Protein AF-A0A7V1JJD4-F1 (afdb_monomer_lite)

Secondary structure (DSSP, 8-state):
----EEPTTSPEESEEETTTEEEEEE-SSS--HHHHHHHHHHHHHH--SEEEEEE-SSSSGGGGEEEEES----HHHHHHHHHTTTTTTHHHH--

Structure (mmCIF, 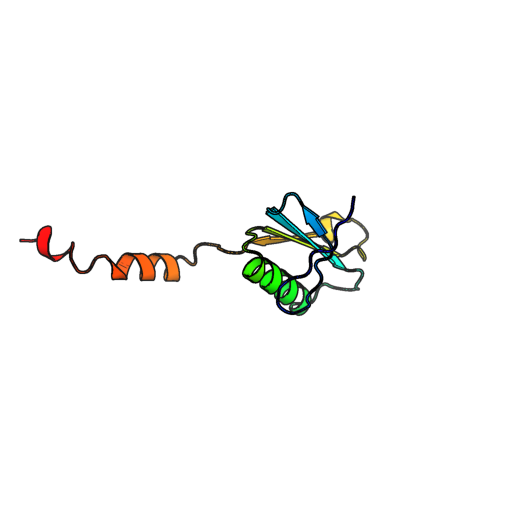N/CA/C/O backbone):
data_AF-A0A7V1JJD4-F1
#
_entry.id   AF-A0A7V1JJD4-F1
#
loop_
_atom_site.group_PDB
_atom_site.id
_atom_site.type_symbol
_atom_site.label_atom_id
_atom_site.label_alt_id
_atom_site.label_comp_id
_atom_site.label_asym_id
_atom_site.label_entity_id
_atom_site.label_seq_id
_atom_site.pdbx_PDB_ins_code
_atom_site.Cartn_x
_atom_site.Cartn_y
_atom_site.Cartn_z
_atom_site.occupancy
_atom_site.B_iso_or_equiv
_atom_site.auth_seq_id
_atom_site.auth_comp_id
_atom_site.auth_asym_id
_atom_site.auth_atom_id
_atom_site.pdbx_PDB_model_num
ATOM 1 N N . VAL A 1 1 ? -2.502 19.261 1.385 1.00 37.94 1 VAL A N 1
ATOM 2 C CA . VAL A 1 1 ? -1.729 19.161 2.642 1.00 37.94 1 VAL A CA 1
ATOM 3 C C . VAL A 1 1 ? -1.352 17.701 2.801 1.00 37.94 1 VAL A C 1
ATOM 5 O O . VAL A 1 1 ? -2.250 16.876 2.831 1.00 37.94 1 VAL A O 1
ATOM 8 N N . TYR A 1 2 ? -0.059 17.386 2.768 1.00 40.12 2 TYR A N 1
ATOM 9 C CA . TYR A 1 2 ? 0.476 16.038 2.968 1.00 40.12 2 TYR A CA 1
ATOM 10 C C . TYR A 1 2 ? 1.086 16.002 4.372 1.00 40.12 2 TYR A C 1
ATOM 12 O O . TYR A 1 2 ? 1.930 16.846 4.670 1.00 40.12 2 TYR A O 1
ATOM 20 N N . GLN A 1 3 ? 0.625 15.107 5.245 1.00 54.31 3 GLN A N 1
ATOM 21 C CA . GLN A 1 3 ? 1.156 14.966 6.603 1.00 54.31 3 GLN A CA 1
ATOM 22 C C . GLN A 1 3 ? 1.840 13.609 6.736 1.00 54.31 3 GLN A C 1
ATOM 24 O O . GLN A 1 3 ? 1.188 12.571 6.666 1.00 54.31 3 GLN A O 1
ATOM 29 N N . GLU A 1 4 ? 3.160 13.631 6.921 1.00 62.41 4 GLU A N 1
ATOM 30 C CA . GLU A 1 4 ? 3.903 12.451 7.357 1.00 62.41 4 GLU A CA 1
ATOM 31 C C . GLU A 1 4 ? 3.489 12.123 8.796 1.00 62.41 4 GLU A C 1
ATOM 33 O O . GLU A 1 4 ? 3.759 12.891 9.724 1.00 62.41 4 GLU A O 1
ATOM 38 N N . VAL A 1 5 ? 2.834 10.979 8.988 1.00 67.12 5 VAL A N 1
ATOM 39 C CA . VAL A 1 5 ? 2.451 10.492 10.317 1.00 67.12 5 VAL A CA 1
ATOM 40 C C . VAL A 1 5 ? 3.585 9.633 10.866 1.00 67.12 5 VAL A C 1
ATOM 42 O O . VAL A 1 5 ? 4.023 8.672 10.225 1.00 67.12 5 VAL A O 1
ATOM 45 N N . LYS A 1 6 ? 4.077 9.986 12.058 1.00 67.62 6 LYS A N 1
ATOM 46 C CA . LYS A 1 6 ? 5.039 9.174 12.813 1.00 67.62 6 LYS A CA 1
ATOM 47 C C . LYS A 1 6 ? 4.281 8.220 13.729 1.00 67.62 6 LYS A C 1
ATOM 49 O O . LYS A 1 6 ? 3.487 8.666 14.549 1.00 67.62 6 LYS A O 1
ATOM 54 N N . LEU A 1 7 ? 4.558 6.927 13.603 1.00 69.06 7 LEU A N 1
ATOM 55 C CA . LEU A 1 7 ? 4.097 5.902 14.544 1.00 69.06 7 LEU A CA 1
ATOM 56 C C . LEU A 1 7 ? 5.122 5.740 15.680 1.00 69.06 7 LEU A C 1
ATOM 58 O O . LEU A 1 7 ? 6.313 5.987 15.473 1.00 69.06 7 LEU A O 1
ATOM 62 N N . ASP A 1 8 ? 4.669 5.268 16.847 1.00 63.25 8 ASP A N 1
ATOM 63 C CA . ASP A 1 8 ? 5.427 5.192 18.116 1.00 63.25 8 ASP A CA 1
ATOM 64 C C . ASP A 1 8 ? 6.818 4.536 18.030 1.00 63.25 8 ASP A C 1
ATOM 66 O O . ASP A 1 8 ? 7.683 4.786 18.865 1.00 63.25 8 ASP A O 1
ATOM 70 N N . CYS A 1 9 ? 7.083 3.725 17.005 1.00 62.47 9 CYS A N 1
ATOM 71 C CA . CYS A 1 9 ? 8.364 3.040 16.819 1.00 62.47 9 CYS A CA 1
ATOM 72 C C . CYS A 1 9 ? 9.284 3.693 15.764 1.00 62.47 9 CYS A C 1
ATOM 74 O O . CYS A 1 9 ? 10.169 3.031 15.228 1.00 62.47 9 CYS A O 1
ATOM 76 N N . GLY A 1 10 ? 9.077 4.972 15.430 1.00 62.28 10 GLY A N 1
ATOM 77 C CA . GLY A 1 10 ? 9.910 5.704 14.464 1.00 62.28 10 GLY A CA 1
ATOM 78 C C . GLY A 1 10 ? 9.606 5.389 12.996 1.00 62.28 10 GLY A C 1
ATOM 79 O O . GLY A 1 10 ? 10.343 5.814 12.106 1.00 62.28 10 GLY A O 1
ATOM 80 N N . TYR A 1 11 ? 8.514 4.673 12.729 1.00 65.88 11 TYR A N 1
ATOM 81 C CA . TYR A 1 11 ? 8.051 4.419 11.370 1.00 65.88 11 TYR A CA 1
ATOM 82 C C . TYR A 1 11 ? 7.369 5.660 10.796 1.00 65.88 11 TYR A C 1
ATOM 84 O O . TYR A 1 11 ? 6.562 6.303 11.474 1.00 65.88 11 TYR A O 1
ATOM 92 N N . ARG A 1 12 ? 7.686 5.975 9.537 1.00 74.31 12 ARG A N 1
ATOM 93 C CA . ARG A 1 12 ? 6.995 7.003 8.756 1.00 74.31 12 ARG A CA 1
ATOM 94 C C . ARG A 1 12 ? 6.017 6.333 7.808 1.00 74.31 12 ARG A C 1
ATOM 96 O O . ARG A 1 12 ? 6.382 5.389 7.108 1.00 74.31 12 ARG A O 1
ATOM 103 N N . LEU A 1 13 ? 4.789 6.823 7.837 1.00 79.56 13 LEU A N 1
ATOM 104 C CA . LEU A 1 13 ? 3.756 6.475 6.880 1.00 79.56 13 LEU A CA 1
ATOM 105 C C . LEU A 1 13 ? 3.856 7.412 5.676 1.00 79.56 13 LEU A C 1
ATOM 107 O O . LEU A 1 13 ? 3.976 8.621 5.886 1.00 79.56 13 LEU A O 1
ATOM 111 N N . ASP A 1 14 ? 3.746 6.887 4.455 1.00 78.44 14 ASP A N 1
ATOM 112 C CA . ASP A 1 14 ? 3.717 7.744 3.266 1.00 78.44 14 ASP A CA 1
ATOM 113 C C . ASP A 1 14 ? 2.486 8.662 3.305 1.00 78.44 14 ASP A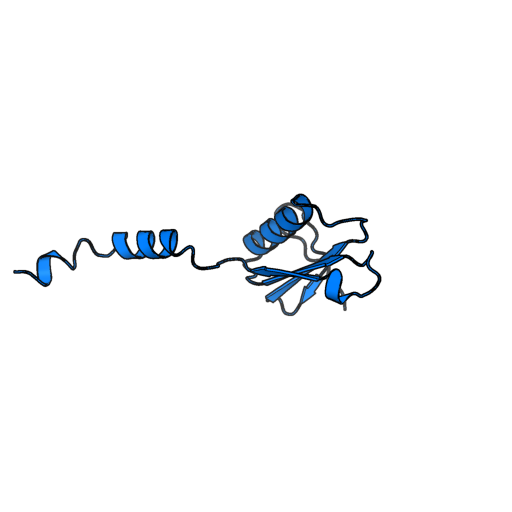 C 1
ATOM 115 O O . ASP A 1 14 ? 2.616 9.881 3.207 1.00 78.44 14 ASP A O 1
ATOM 119 N N . LEU A 1 15 ? 1.287 8.084 3.472 1.00 86.00 15 LEU A N 1
ATOM 120 C CA . LEU A 1 15 ? 0.024 8.826 3.483 1.00 86.00 15 LEU A CA 1
ATOM 121 C C . LEU A 1 15 ? -1.018 8.183 4.405 1.00 86.00 15 LEU A C 1
ATOM 123 O O . LEU A 1 15 ? -1.319 6.993 4.287 1.00 86.00 15 LEU A O 1
ATOM 127 N N . LEU A 1 16 ? -1.634 9.003 5.260 1.00 86.94 16 LEU A N 1
ATOM 128 C CA . LEU A 1 16 ? -2.840 8.664 6.016 1.00 86.94 16 LEU A CA 1
ATOM 129 C C . LEU A 1 16 ? -3.996 9.529 5.509 1.00 86.94 16 LEU A C 1
ATOM 131 O O . LEU A 1 16 ? -3.914 10.755 5.558 1.00 86.94 16 LEU A O 1
ATOM 135 N N . VAL A 1 17 ? -5.066 8.902 5.020 1.00 86.50 17 VAL A N 1
ATOM 136 C CA . VAL A 1 17 ? -6.256 9.600 4.511 1.00 86.50 17 VAL A CA 1
ATOM 137 C C . VAL A 1 17 ? -7.389 9.461 5.518 1.00 86.50 17 VAL A C 1
ATOM 139 O O . VAL A 1 17 ? -7.751 8.339 5.878 1.00 86.50 17 VAL A O 1
ATOM 142 N N . GLU A 1 18 ? -7.925 10.602 5.964 1.00 84.81 18 GLU A N 1
ATOM 143 C CA . GLU A 1 18 ? -9.053 10.697 6.910 1.00 84.81 18 GLU A CA 1
ATOM 144 C C . GLU A 1 18 ? -8.886 9.825 8.169 1.00 84.81 18 GLU A C 1
ATOM 146 O O . GLU A 1 18 ? -9.859 9.296 8.691 1.00 84.81 18 GLU A O 1
ATOM 151 N N . GLU A 1 19 ? -7.643 9.610 8.621 1.00 82.31 19 GLU A N 1
ATOM 152 C CA . GLU A 1 19 ? -7.314 8.724 9.756 1.00 82.31 19 GLU A CA 1
ATOM 153 C C . GLU A 1 19 ? -7.857 7.282 9.621 1.00 82.31 19 GLU A C 1
ATOM 155 O O . GLU A 1 19 ? -7.902 6.528 10.590 1.00 82.31 19 GLU A O 1
ATOM 160 N N . ALA A 1 20 ? -8.246 6.870 8.409 1.00 86.00 20 ALA A N 1
ATOM 161 C CA . ALA A 1 20 ? -8.979 5.628 8.161 1.00 86.00 20 ALA A CA 1
ATOM 162 C C . ALA A 1 20 ? -8.284 4.697 7.160 1.00 86.00 20 ALA A C 1
ATOM 164 O O . ALA A 1 20 ? -8.444 3.472 7.22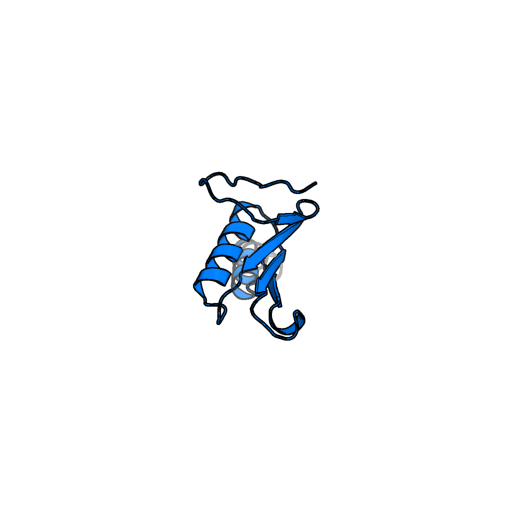9 1.00 86.00 20 ALA A O 1
ATOM 165 N N . VAL A 1 21 ? -7.534 5.266 6.210 1.00 91.44 21 VAL A N 1
ATOM 166 C CA . VAL A 1 21 ? -6.873 4.511 5.141 1.00 91.44 21 VAL A CA 1
ATOM 167 C C . VAL A 1 21 ? -5.397 4.859 5.081 1.00 91.44 21 VAL A C 1
ATOM 169 O O . VAL A 1 21 ? -5.022 6.009 4.858 1.00 91.44 21 VAL A O 1
ATOM 172 N N . ILE A 1 22 ? -4.561 3.832 5.211 1.00 93.25 22 ILE A N 1
ATOM 173 C CA . ILE A 1 22 ? -3.121 3.940 4.980 1.00 93.25 22 ILE A CA 1
ATOM 174 C C . ILE A 1 22 ? -2.835 3.718 3.496 1.00 93.25 22 ILE A C 1
ATOM 176 O O . ILE A 1 22 ? -3.307 2.737 2.919 1.00 93.25 22 ILE A O 1
ATOM 180 N N . VAL A 1 23 ? -2.014 4.570 2.888 1.00 93.62 23 VAL A N 1
ATOM 181 C CA . VAL A 1 23 ? -1.475 4.346 1.543 1.00 93.62 23 VAL A CA 1
ATOM 182 C C . VAL A 1 23 ? 0.046 4.291 1.613 1.00 93.62 23 VAL A C 1
ATOM 184 O O . VAL A 1 23 ? 0.670 5.190 2.163 1.00 93.62 23 VAL A O 1
ATOM 187 N N . GLU A 1 24 ? 0.617 3.231 1.046 1.00 93.88 24 GLU A N 1
ATOM 188 C CA . GLU A 1 24 ? 2.055 2.990 0.913 1.00 93.88 24 GLU A CA 1
ATOM 189 C C . GLU A 1 24 ? 2.400 2.900 -0.580 1.00 93.88 24 GLU A C 1
ATOM 191 O O . GLU A 1 24 ? 1.774 2.141 -1.331 1.00 93.88 24 GLU A O 1
ATOM 196 N N . VAL A 1 25 ? 3.408 3.649 -1.017 1.00 93.88 25 VAL A N 1
ATOM 197 C CA . VAL A 1 25 ? 3.793 3.790 -2.426 1.00 93.88 25 VAL A CA 1
ATOM 198 C C . VAL A 1 25 ? 5.160 3.149 -2.650 1.00 93.88 25 VAL A C 1
ATOM 200 O O . VAL A 1 25 ? 6.112 3.376 -1.911 1.00 93.88 25 VAL A O 1
ATOM 203 N N . LYS A 1 26 ? 5.290 2.350 -3.713 1.00 94.88 26 LYS A N 1
ATOM 204 C CA . LYS A 1 26 ? 6.558 1.764 -4.167 1.00 94.88 26 LYS A CA 1
ATOM 205 C C . LYS A 1 26 ? 6.768 2.017 -5.662 1.00 94.88 26 LYS A C 1
ATOM 207 O O . LYS A 1 26 ? 5.814 2.190 -6.414 1.00 94.88 26 LYS A O 1
ATOM 212 N N . ALA A 1 27 ? 8.022 1.982 -6.099 1.00 95.81 27 ALA A N 1
ATOM 213 C CA . ALA A 1 27 ? 8.412 1.993 -7.509 1.00 95.81 27 ALA A CA 1
ATOM 214 C C . ALA A 1 27 ? 9.476 0.909 -7.734 1.00 95.81 27 ALA A C 1
ATOM 216 O O . ALA A 1 27 ? 10.663 1.192 -7.854 1.00 95.81 27 ALA A O 1
ATOM 217 N N . VAL A 1 28 ? 9.050 -0.355 -7.686 1.00 96.44 28 VAL A N 1
ATOM 218 C CA . VAL A 1 28 ? 9.937 -1.533 -7.716 1.00 96.44 28 VAL A CA 1
ATOM 219 C C . VAL A 1 28 ? 9.464 -2.535 -8.761 1.00 96.44 28 VAL A C 1
ATOM 221 O O . VAL A 1 28 ? 8.271 -2.618 -9.031 1.00 96.44 28 VAL A O 1
ATOM 224 N N . ASP A 1 29 ? 10.363 -3.335 -9.337 1.00 96.38 29 ASP A N 1
ATOM 225 C CA . ASP A 1 29 ? 10.025 -4.317 -10.390 1.00 96.38 29 ASP A CA 1
ATOM 226 C C . ASP A 1 29 ? 8.871 -5.251 -10.019 1.00 96.38 29 ASP A C 1
ATOM 228 O O . ASP A 1 29 ? 8.015 -5.567 -10.844 1.00 96.38 29 ASP A O 1
ATOM 232 N N . ARG A 1 30 ? 8.818 -5.689 -8.759 1.00 94.81 30 ARG A N 1
ATOM 233 C CA . ARG A 1 30 ? 7.725 -6.514 -8.245 1.00 94.81 30 ARG A CA 1
ATOM 234 C C . ARG A 1 30 ? 7.500 -6.276 -6.766 1.00 94.81 30 ARG A C 1
ATOM 236 O O . ARG A 1 30 ? 8.449 -6.128 -5.999 1.00 94.81 30 ARG A O 1
ATOM 243 N N . LEU A 1 31 ? 6.238 -6.330 -6.351 1.00 95.69 31 LEU A N 1
ATOM 244 C CA . LEU A 1 31 ? 5.901 -6.290 -4.936 1.00 95.69 31 LEU A CA 1
ATOM 245 C C . LEU A 1 31 ? 6.298 -7.603 -4.251 1.00 95.69 31 LEU A C 1
ATOM 247 O O . LEU A 1 31 ? 5.759 -8.666 -4.558 1.00 95.69 31 LEU A O 1
ATOM 251 N N . MET A 1 32 ? 7.213 -7.519 -3.290 1.00 96.19 32 MET A N 1
ATOM 252 C CA . MET A 1 32 ? 7.627 -8.638 -2.449 1.00 96.19 32 MET A CA 1
ATOM 253 C C . MET A 1 32 ? 6.761 -8.768 -1.180 1.00 96.19 32 MET A C 1
ATOM 255 O O . MET A 1 32 ? 6.171 -7.778 -0.732 1.00 96.19 32 MET A O 1
ATOM 259 N N . PRO A 1 33 ? 6.706 -9.959 -0.546 1.00 95.19 33 PRO A N 1
ATOM 260 C CA . PRO A 1 33 ? 5.967 -10.173 0.705 1.00 95.19 33 PRO A CA 1
ATOM 261 C C . PRO A 1 33 ? 6.342 -9.199 1.830 1.00 95.19 33 PRO A C 1
ATOM 263 O O . PRO A 1 33 ? 5.484 -8.818 2.620 1.00 95.19 33 PRO A O 1
ATOM 266 N N . ILE A 1 34 ? 7.593 -8.731 1.867 1.00 94.94 34 ILE A N 1
ATOM 267 C CA . ILE A 1 34 ? 8.057 -7.756 2.863 1.00 94.94 34 ILE A CA 1
ATOM 268 C C . ILE A 1 34 ? 7.308 -6.415 2.793 1.00 94.94 34 ILE A C 1
ATOM 270 O O . ILE A 1 34 ? 7.030 -5.826 3.832 1.00 94.94 34 ILE A O 1
ATOM 274 N N . HIS A 1 35 ? 6.902 -5.952 1.606 1.00 94.94 35 HIS A N 1
ATOM 275 C CA . HIS A 1 35 ? 6.143 -4.699 1.481 1.00 94.94 35 HIS A CA 1
ATOM 276 C C . HIS A 1 35 ? 4.718 -4.840 2.030 1.00 94.94 35 HIS A C 1
ATOM 278 O O . HIS A 1 35 ? 4.175 -3.912 2.619 1.00 94.94 35 HIS A O 1
ATOM 284 N N . GLN A 1 36 ? 4.123 -6.025 1.877 1.00 94.50 36 GLN A N 1
ATOM 285 C CA . GLN A 1 36 ? 2.827 -6.343 2.476 1.00 94.50 36 GLN A CA 1
ATOM 286 C C . GLN A 1 36 ? 2.939 -6.455 3.998 1.00 94.50 36 GLN A C 1
ATOM 288 O O . GLN A 1 36 ? 2.102 -5.918 4.717 1.00 94.50 36 GLN A O 1
ATOM 293 N N . ALA A 1 37 ? 3.990 -7.117 4.496 1.00 93.00 37 ALA A N 1
ATOM 294 C CA . ALA A 1 37 ? 4.257 -7.218 5.927 1.00 93.00 37 ALA A CA 1
ATOM 295 C C . ALA A 1 37 ? 4.452 -5.835 6.571 1.00 93.00 37 ALA A C 1
ATOM 297 O O . ALA A 1 37 ? 3.925 -5.593 7.653 1.00 93.00 37 ALA A O 1
ATOM 298 N N . GLN A 1 38 ? 5.139 -4.916 5.883 1.00 92.06 38 GLN A N 1
ATOM 299 C CA . GLN A 1 38 ? 5.289 -3.525 6.315 1.00 92.06 38 GLN A CA 1
ATOM 300 C C . GLN A 1 38 ? 3.926 -2.829 6.462 1.00 92.06 38 GLN A C 1
ATOM 302 O O . GLN A 1 38 ? 3.611 -2.331 7.542 1.00 92.06 38 GLN A O 1
ATOM 307 N N . LEU A 1 39 ? 3.087 -2.861 5.418 1.00 93.38 39 LEU A N 1
ATOM 308 C CA . LEU A 1 39 ? 1.754 -2.251 5.464 1.00 93.38 39 LEU A CA 1
ATOM 309 C C . LEU A 1 39 ? 0.870 -2.873 6.561 1.00 93.38 39 LEU A C 1
ATOM 311 O O . LEU A 1 39 ? 0.176 -2.154 7.275 1.00 93.38 39 LEU A O 1
ATOM 315 N N . LEU A 1 40 ? 0.929 -4.195 6.760 1.00 92.12 40 LEU A N 1
ATOM 316 C CA . LEU A 1 40 ? 0.208 -4.868 7.848 1.00 92.12 40 LEU A CA 1
ATOM 317 C C . LEU A 1 40 ? 0.660 -4.405 9.234 1.00 92.12 40 LEU A C 1
ATOM 319 O O . LEU A 1 40 ? -0.179 -4.248 10.120 1.00 92.12 40 LEU A O 1
ATOM 323 N N . SER A 1 41 ? 1.959 -4.187 9.437 1.00 90.19 41 SER A N 1
ATOM 324 C CA . SER A 1 41 ? 2.468 -3.633 10.694 1.00 90.19 41 SER A CA 1
ATOM 325 C C . SER A 1 41 ? 1.885 -2.247 10.956 1.00 90.19 41 SER A C 1
ATOM 327 O O . SER A 1 41 ? 1.449 -1.974 12.070 1.00 90.19 41 SER A O 1
ATOM 329 N N . TYR A 1 42 ? 1.787 -1.400 9.929 1.00 89.62 42 TYR A N 1
ATOM 330 C CA . TYR A 1 42 ? 1.192 -0.072 10.074 1.00 89.62 42 TYR A CA 1
ATOM 331 C C . TYR A 1 42 ? -0.303 -0.128 10.375 1.00 89.62 42 TYR A C 1
ATOM 333 O O . TYR A 1 42 ? -0.764 0.583 11.263 1.00 89.62 42 TYR A O 1
ATOM 341 N N . LEU A 1 43 ? -1.056 -1.007 9.710 1.00 90.50 43 LEU A N 1
ATOM 342 C CA . LEU A 1 43 ? -2.478 -1.212 10.003 1.00 90.50 43 LEU A CA 1
ATOM 343 C C . LEU A 1 43 ? -2.707 -1.663 11.452 1.00 90.50 43 LEU A C 1
ATOM 345 O O . LEU A 1 43 ? -3.618 -1.179 12.116 1.00 90.50 43 LEU A O 1
ATOM 349 N N . LYS A 1 44 ? -1.844 -2.541 11.977 1.00 88.00 44 LYS A N 1
ATOM 350 C CA . LYS A 1 44 ? -1.915 -2.991 13.375 1.00 88.00 44 LYS A CA 1
ATOM 351 C C . LYS A 1 44 ? -1.578 -1.886 14.371 1.00 88.00 44 LYS A C 1
ATOM 353 O O . LYS A 1 44 ? -2.274 -1.760 15.369 1.00 88.00 44 LYS A O 1
ATOM 358 N N . LEU A 1 45 ? -0.525 -1.111 14.110 1.00 87.50 45 LEU A N 1
ATOM 359 C CA . LEU A 1 45 ? -0.068 -0.052 15.017 1.00 87.50 45 LEU A CA 1
ATOM 360 C C . LEU A 1 45 ? -0.999 1.166 15.022 1.00 87.50 45 LEU A C 1
ATOM 362 O O . LEU A 1 45 ? -1.192 1.778 16.062 1.00 87.50 45 LEU A O 1
ATOM 366 N N . SER A 1 46 ? -1.576 1.511 13.871 1.00 84.62 46 SER A N 1
ATOM 367 C CA . SER A 1 46 ? -2.497 2.649 13.734 1.00 84.62 46 SER A CA 1
ATOM 368 C C . SER A 1 46 ? -3.945 2.325 14.110 1.00 84.62 46 SER A C 1
ATOM 370 O O . SER A 1 46 ? -4.754 3.237 14.238 1.00 84.62 46 SER A O 1
ATOM 372 N N . GLY A 1 47 ? -4.312 1.042 14.203 1.00 86.88 47 GLY A N 1
ATOM 373 C CA . GLY A 1 47 ? -5.710 0.615 14.315 1.00 86.88 47 GLY A CA 1
ATOM 374 C C . GLY A 1 47 ? -6.529 0.781 13.024 1.00 86.88 47 GLY A C 1
ATOM 375 O O . GLY A 1 47 ? -7.722 0.470 13.013 1.00 86.88 47 GLY A O 1
ATOM 376 N N . CYS A 1 48 ? -5.919 1.231 11.920 1.00 89.56 48 CYS A N 1
ATOM 377 C CA . CYS A 1 48 ? -6.587 1.318 10.625 1.00 89.56 48 CYS A CA 1
ATOM 378 C C . CYS A 1 48 ? -6.921 -0.080 10.090 1.00 89.56 48 CYS A C 1
ATOM 380 O O . CYS A 1 48 ? -6.100 -1.001 10.096 1.00 89.56 48 CYS A O 1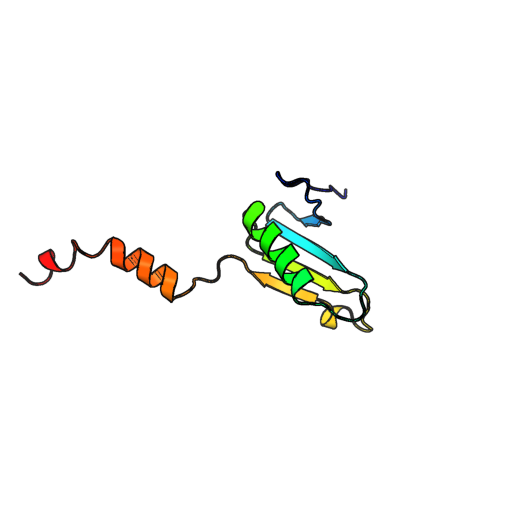
ATOM 382 N N . LYS A 1 49 ? -8.131 -0.233 9.547 1.00 91.56 49 LYS A N 1
ATOM 383 C CA . LYS A 1 49 ? -8.594 -1.514 8.988 1.00 91.56 49 LYS A CA 1
ATOM 384 C C . LYS A 1 49 ? -8.169 -1.719 7.545 1.00 91.56 49 LYS A C 1
ATOM 386 O O . LYS A 1 49 ? -8.110 -2.853 7.087 1.00 91.56 49 LYS A O 1
ATOM 391 N N . VAL A 1 50 ? -7.912 -0.641 6.809 1.00 94.38 50 VAL A N 1
ATOM 392 C CA . VAL A 1 50 ? -7.715 -0.680 5.359 1.00 94.38 50 VAL A CA 1
ATOM 393 C C . VAL A 1 50 ? -6.390 -0.041 4.982 1.00 94.38 50 VAL A C 1
ATOM 395 O O . VAL A 1 50 ? -6.098 1.086 5.375 1.00 94.38 50 VAL A O 1
ATOM 398 N N . GLY A 1 51 ? -5.623 -0.754 4.160 1.00 95.19 51 GLY A N 1
ATOM 399 C CA . GLY A 1 51 ? -4.396 -0.257 3.553 1.00 95.19 51 GLY A CA 1
ATOM 400 C C . GLY A 1 51 ? -4.387 -0.439 2.037 1.00 95.19 51 GLY A C 1
ATOM 401 O O . GLY A 1 51 ? -4.931 -1.418 1.516 1.00 95.19 51 GLY A O 1
ATOM 402 N N . LEU A 1 52 ? -3.740 0.483 1.329 1.00 96.25 52 LEU A N 1
ATOM 403 C CA . LEU A 1 52 ? -3.447 0.398 -0.099 1.00 96.25 52 LEU A CA 1
ATOM 404 C C . LEU A 1 52 ? -1.933 0.373 -0.301 1.00 96.25 52 LEU A C 1
ATOM 406 O O . LEU A 1 52 ? -1.240 1.316 0.059 1.00 96.25 52 LEU A O 1
ATOM 410 N N . LEU A 1 53 ? -1.428 -0.695 -0.908 1.00 96.44 53 LEU A N 1
ATOM 411 C CA . LEU A 1 53 ? -0.049 -0.793 -1.372 1.00 96.44 53 LEU A CA 1
ATOM 412 C C . LEU A 1 53 ? -0.039 -0.564 -2.884 1.00 96.44 53 LEU A C 1
ATOM 414 O O . LEU A 1 53 ? -0.605 -1.369 -3.625 1.00 96.44 53 LEU A O 1
ATOM 418 N N . ILE A 1 54 ? 0.577 0.523 -3.339 1.00 96.94 54 ILE A N 1
ATOM 419 C CA . ILE A 1 54 ? 0.552 0.952 -4.741 1.00 96.94 54 ILE A CA 1
ATOM 420 C C . ILE A 1 54 ? 1.964 0.876 -5.322 1.00 96.94 54 ILE A C 1
ATOM 422 O O . ILE A 1 54 ? 2.855 1.606 -4.899 1.00 96.94 54 ILE A O 1
ATOM 426 N N . ASN A 1 55 ? 2.172 0.012 -6.314 1.00 97.50 55 ASN A N 1
ATOM 427 C CA . ASN A 1 55 ? 3.396 -0.018 -7.106 1.00 97.50 55 ASN A CA 1
ATOM 428 C C . ASN A 1 55 ? 3.226 0.797 -8.391 1.00 97.50 55 ASN A C 1
ATOM 430 O O . ASN A 1 55 ? 2.426 0.432 -9.246 1.00 97.50 55 ASN A O 1
ATOM 434 N N . PHE A 1 56 ? 4.012 1.857 -8.551 1.00 96.94 56 PHE A N 1
ATOM 435 C CA . PHE A 1 56 ? 4.000 2.708 -9.741 1.00 96.94 56 PHE A CA 1
ATOM 436 C C . PHE A 1 56 ? 4.863 2.173 -10.889 1.00 96.94 56 PHE A C 1
ATOM 438 O O . PHE A 1 56 ? 4.746 2.665 -12.007 1.00 96.94 56 PHE A O 1
ATOM 445 N N . ASN A 1 57 ? 5.687 1.143 -10.662 1.00 97.06 57 ASN A N 1
ATOM 446 C CA . ASN A 1 57 ? 6.478 0.514 -11.724 1.00 97.06 57 ASN A CA 1
ATOM 447 C C . ASN A 1 57 ? 5.645 -0.504 -12.533 1.00 97.06 57 ASN A C 1
ATOM 449 O O . ASN A 1 57 ? 5.957 -1.693 -12.597 1.00 97.06 57 ASN A O 1
ATOM 453 N N . VAL A 1 58 ? 4.525 -0.044 -13.096 1.00 96.69 58 VAL A N 1
ATOM 454 C CA . VAL A 1 58 ? 3.598 -0.826 -13.926 1.00 96.69 58 VAL A CA 1
ATOM 455 C C . VAL A 1 58 ? 3.062 0.041 -15.065 1.00 96.69 58 VAL A C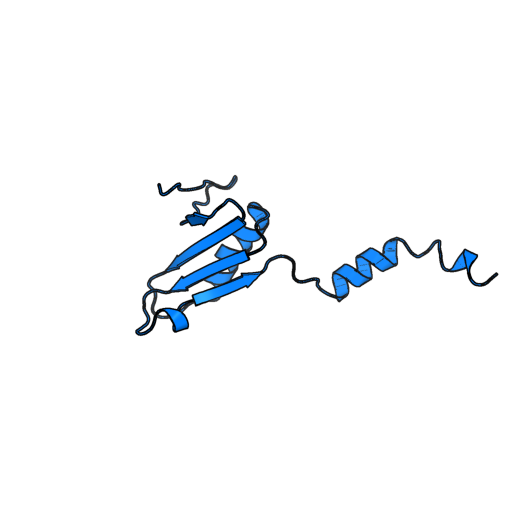 1
ATOM 457 O O . VAL A 1 58 ? 2.938 1.255 -14.931 1.00 96.69 58 VAL A O 1
ATOM 460 N N . LYS A 1 59 ? 2.697 -0.577 -16.194 1.00 96.00 59 LYS A N 1
ATOM 461 C CA . LYS A 1 59 ? 2.135 0.153 -17.347 1.00 96.00 59 LYS A CA 1
ATOM 462 C C . LYS A 1 59 ? 0.741 0.718 -17.075 1.00 96.00 59 LYS A C 1
ATOM 464 O O . LYS A 1 59 ? 0.398 1.776 -17.590 1.00 96.00 59 LYS A O 1
ATOM 469 N N . VAL A 1 60 ? -0.068 0.001 -16.298 1.00 96.94 60 VAL A N 1
ATOM 470 C CA . VAL A 1 60 ? -1.423 0.414 -15.928 1.00 96.94 60 VAL A CA 1
ATOM 471 C C . VAL A 1 60 ? -1.527 0.387 -14.412 1.00 96.94 60 VAL A C 1
ATOM 473 O O . VAL A 1 60 ? -1.359 -0.663 -13.799 1.00 96.94 60 VAL A O 1
ATOM 476 N N . LEU A 1 61 ? -1.829 1.536 -13.801 1.00 93.56 61 LEU A N 1
ATOM 477 C CA . LEU A 1 61 ? -1.798 1.692 -12.342 1.00 93.56 61 LEU A CA 1
ATOM 478 C C . LEU A 1 61 ? -2.689 0.682 -11.608 1.00 93.56 61 LEU A C 1
ATOM 480 O O . LEU A 1 61 ? -2.317 0.201 -10.544 1.00 93.56 61 LEU A O 1
ATOM 484 N N . LYS A 1 62 ? -3.831 0.309 -12.200 1.00 94.62 62 LYS A N 1
ATOM 485 C CA . LYS A 1 62 ? -4.749 -0.692 -11.634 1.00 94.62 62 LYS A CA 1
ATOM 486 C C . LYS A 1 62 ? -4.055 -2.027 -11.312 1.00 94.62 62 LYS A C 1
ATOM 488 O O . LYS A 1 62 ? -4.444 -2.684 -10.354 1.00 94.62 62 LYS A O 1
ATOM 493 N N . ASP A 1 63 ? -3.019 -2.393 -12.071 1.00 94.88 63 ASP A N 1
ATOM 494 C CA . ASP A 1 63 ? -2.277 -3.651 -11.913 1.00 94.88 63 ASP A CA 1
ATOM 495 C C . ASP A 1 63 ? -1.237 -3.567 -10.777 1.00 94.88 63 ASP A C 1
ATOM 497 O O . ASP A 1 63 ? -0.738 -4.583 -10.294 1.00 94.88 63 ASP A O 1
ATOM 501 N N . GLY A 1 64 ? -0.910 -2.349 -10.333 1.00 95.50 64 GLY A N 1
ATOM 502 C CA . GLY A 1 64 ? 0.029 -2.069 -9.250 1.00 95.50 64 GLY A CA 1
ATOM 503 C C . GLY A 1 64 ? -0.623 -1.907 -7.877 1.00 95.50 64 GLY A C 1
ATOM 504 O O . GLY A 1 64 ? 0.096 -1.799 -6.886 1.00 95.50 64 GLY A O 1
ATOM 505 N N . ILE A 1 65 ? -1.957 -1.886 -7.789 1.00 96.56 65 ILE A N 1
ATOM 506 C CA . ILE A 1 65 ? -2.683 -1.642 -6.535 1.00 96.56 65 ILE A CA 1
ATOM 507 C C . ILE A 1 65 ? -2.986 -2.965 -5.827 1.00 96.56 65 ILE A C 1
ATOM 509 O O . ILE A 1 65 ? -3.586 -3.878 -6.393 1.00 96.56 65 ILE A O 1
ATOM 513 N N . ARG A 1 66 ? -2.646 -3.045 -4.539 1.00 95.81 66 ARG A N 1
ATOM 514 C CA . ARG A 1 66 ? -3.086 -4.108 -3.628 1.00 95.81 66 ARG A CA 1
ATOM 515 C C . ARG A 1 66 ? -3.823 -3.514 -2.439 1.00 95.81 66 ARG A C 1
ATOM 517 O O . ARG A 1 66 ? -3.262 -2.725 -1.684 1.00 95.81 66 ARG A O 1
ATOM 524 N N . ARG A 1 67 ? -5.070 -3.943 -2.243 1.00 95.75 67 ARG A N 1
ATOM 525 C CA . ARG A 1 67 ? -5.858 -3.623 -1.050 1.00 95.75 67 ARG A CA 1
ATOM 526 C C . ARG A 1 67 ? -5.610 -4.671 0.028 1.00 95.75 67 ARG A C 1
ATOM 528 O O . ARG A 1 67 ? -5.727 -5.865 -0.234 1.00 95.75 67 ARG A O 1
ATOM 535 N N . MET A 1 68 ? -5.310 -4.218 1.237 1.00 93.81 68 MET A N 1
ATOM 536 C CA . MET A 1 68 ? -5.105 -5.061 2.411 1.00 93.81 68 MET A CA 1
ATOM 537 C C . MET A 1 68 ? -6.111 -4.682 3.495 1.00 93.81 68 MET A C 1
ATOM 539 O O . MET A 1 68 ? -6.412 -3.501 3.674 1.00 93.81 68 MET A O 1
ATOM 543 N N . VAL A 1 69 ? -6.642 -5.685 4.196 1.00 91.94 69 VAL A N 1
ATOM 544 C CA . VAL A 1 69 ? -7.596 -5.494 5.292 1.00 91.94 69 VAL A CA 1
ATOM 545 C C . VAL A 1 69 ? -7.048 -6.161 6.549 1.00 91.94 69 VAL A C 1
ATOM 547 O O . VAL A 1 69 ? -6.740 -7.352 6.532 1.00 91.94 69 VAL A O 1
ATOM 550 N N . ASN A 1 70 ? -6.903 -5.380 7.616 1.00 85.25 70 ASN A N 1
ATOM 551 C CA . ASN A 1 70 ? -6.629 -5.857 8.968 1.00 85.25 70 ASN A CA 1
ATOM 552 C C . ASN A 1 70 ? -7.983 -6.143 9.650 1.00 85.25 70 ASN A C 1
ATOM 554 O O . ASN A 1 70 ? -8.947 -5.426 9.393 1.00 85.25 70 ASN A O 1
ATOM 558 N N . ASP A 1 71 ? -8.072 -7.196 10.465 1.00 68.38 71 ASP A N 1
ATOM 559 C CA . ASP A 1 71 ? -9.325 -7.725 11.046 1.00 68.38 71 ASP A CA 1
ATOM 560 C C . ASP A 1 71 ? -10.315 -8.384 10.071 1.00 68.38 71 ASP A C 1
ATOM 562 O O . ASP A 1 71 ? -11.533 -8.233 10.196 1.00 68.38 71 ASP A O 1
ATOM 566 N N . PHE A 1 72 ? -9.834 -9.218 9.144 1.00 59.19 72 PHE A N 1
ATOM 567 C CA . PHE A 1 72 ? -10.729 -10.277 8.669 1.00 59.19 72 PHE A CA 1
ATOM 568 C C . PHE A 1 72 ? -11.080 -11.152 9.881 1.00 59.19 72 PHE A C 1
ATOM 570 O O . PHE A 1 72 ? -10.147 -11.568 10.575 1.00 59.19 72 PHE A O 1
ATOM 577 N N . PRO A 1 73 ? -12.367 -11.418 10.185 1.00 53.47 73 PRO A N 1
ATOM 578 C CA . PRO A 1 73 ? -12.703 -12.356 11.238 1.00 53.47 73 PRO A CA 1
ATOM 579 C C . PRO A 1 73 ? -12.077 -13.691 10.856 1.00 53.47 73 PRO A C 1
ATOM 581 O O . PRO A 1 73 ? -12.535 -14.377 9.945 1.00 53.47 73 PRO A O 1
ATOM 584 N N . ASP A 1 74 ? -10.978 -14.025 11.528 1.00 56.53 74 ASP A N 1
ATOM 585 C CA . ASP A 1 74 ? -10.440 -15.369 11.550 1.00 56.53 74 ASP A CA 1
ATOM 586 C C . ASP A 1 74 ? -11.579 -16.183 12.146 1.00 56.53 74 ASP A C 1
ATOM 588 O O . ASP A 1 74 ? -11.793 -16.132 13.360 1.00 56.53 74 ASP A O 1
ATOM 592 N N . THR A 1 75 ? -12.372 -16.867 11.318 1.00 58.62 75 THR A N 1
ATOM 593 C CA . THR A 1 75 ? -13.567 -17.581 11.782 1.00 58.62 75 THR A CA 1
ATOM 594 C C . THR A 1 75 ? -13.209 -18.450 12.992 1.00 58.62 75 THR A C 1
ATOM 596 O O . THR A 1 75 ? -13.966 -18.538 13.947 1.00 58.62 75 THR A O 1
ATOM 599 N N . LEU A 1 76 ? -11.982 -18.980 13.038 1.00 60.59 76 LEU A N 1
ATOM 600 C CA . LEU A 1 76 ? -11.429 -19.744 14.156 1.00 60.59 76 LEU A CA 1
ATOM 601 C C . LEU A 1 76 ? -11.092 -18.923 15.421 1.00 60.59 76 LEU A C 1
ATOM 603 O O . LEU A 1 76 ? -11.287 -19.436 16.525 1.00 60.59 76 LEU A O 1
ATOM 607 N N . ARG A 1 77 ? -10.613 -17.674 15.317 1.00 60.09 77 ARG A N 1
ATOM 608 C CA . ARG A 1 77 ? -10.420 -16.789 16.487 1.00 60.09 77 ARG A CA 1
ATOM 609 C C . ARG A 1 77 ? -11.745 -16.236 16.997 1.00 60.09 77 ARG A C 1
ATOM 611 O O . ARG A 1 77 ? -11.952 -16.225 18.206 1.00 60.09 77 ARG A O 1
ATOM 618 N N . SER A 1 78 ? -12.650 -15.863 16.095 1.00 57.59 78 SER A N 1
ATOM 619 C CA . SER A 1 78 ? -14.008 -15.427 16.431 1.00 57.59 78 SER A CA 1
ATOM 620 C C . S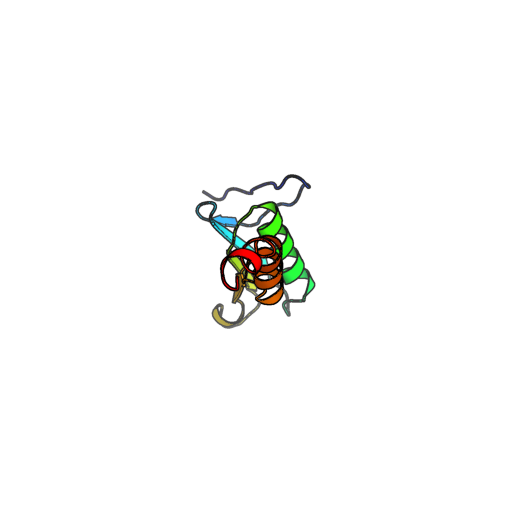ER A 1 78 ? -14.786 -16.544 17.139 1.00 57.59 78 SER A C 1
ATOM 622 O O . SER A 1 78 ? -15.401 -16.308 18.174 1.00 57.59 78 SER A O 1
ATOM 624 N N . LEU A 1 79 ? -14.677 -17.789 16.653 1.00 60.66 79 LEU A N 1
ATOM 625 C CA . LEU A 1 79 ? -15.288 -18.961 17.288 1.00 60.66 79 LEU A CA 1
ATOM 626 C C . LEU A 1 79 ? -14.632 -19.332 18.628 1.00 60.66 79 LEU A C 1
ATOM 628 O O . LEU A 1 79 ? -15.329 -19.788 19.530 1.00 60.66 79 LEU A O 1
ATOM 632 N N . ARG A 1 80 ? -13.314 -19.141 18.800 1.00 59.50 80 ARG A N 1
ATOM 633 C CA . ARG A 1 80 ? -12.656 -19.338 20.108 1.00 59.50 80 ARG A CA 1
ATOM 634 C C . ARG A 1 80 ? -13.070 -18.285 21.135 1.00 59.50 80 ARG A C 1
ATOM 636 O O . ARG A 1 80 ? -13.286 -18.652 22.283 1.00 59.50 80 ARG A O 1
ATOM 643 N N . ALA A 1 81 ? -13.217 -17.025 20.725 1.00 60.38 81 ALA A N 1
ATOM 644 C CA . ALA A 1 81 ? -13.671 -15.948 21.604 1.00 60.38 81 ALA A CA 1
ATOM 645 C C . ALA A 1 81 ? -15.115 -16.175 22.092 1.00 60.38 81 ALA A C 1
ATOM 647 O O . ALA A 1 81 ? -15.386 -16.011 23.276 1.00 60.38 81 ALA A O 1
ATOM 648 N N . LEU A 1 82 ? -16.010 -16.642 21.212 1.00 60.41 82 LEU A N 1
ATOM 649 C CA . LEU A 1 82 ? -17.401 -16.965 21.563 1.00 60.41 82 LEU A CA 1
ATOM 650 C C . LEU A 1 82 ? -17.527 -18.227 22.435 1.00 60.41 82 LEU A C 1
ATOM 652 O O . LEU A 1 82 ? -18.363 -18.290 23.329 1.00 60.41 82 LEU A O 1
ATOM 656 N N . ARG A 1 83 ? -16.651 -19.222 22.247 1.00 55.75 83 ARG A N 1
ATOM 657 C CA . ARG A 1 83 ? -16.640 -20.435 23.085 1.00 55.75 83 ARG A CA 1
ATOM 658 C C . ARG A 1 83 ? -16.190 -20.194 24.524 1.00 55.75 83 ARG A C 1
ATOM 660 O O . ARG A 1 83 ? -16.479 -21.027 25.377 1.00 55.75 83 ARG A O 1
ATOM 667 N N . GLN A 1 84 ? -15.485 -19.099 24.806 1.00 48.94 84 GLN A N 1
ATOM 668 C CA . GLN A 1 84 ? -14.970 -18.827 26.150 1.00 48.94 84 GLN A CA 1
ATOM 669 C C . GLN A 1 84 ? -16.018 -18.183 27.074 1.00 48.94 84 GLN A C 1
ATOM 671 O O . GLN A 1 84 ? -15.878 -18.256 28.292 1.00 48.94 84 GLN A O 1
ATOM 676 N N . THR A 1 85 ? -17.098 -17.632 26.514 1.00 48.38 85 THR A N 1
ATOM 677 C CA . THR A 1 85 ? -18.251 -17.091 27.257 1.00 48.38 85 THR A CA 1
ATOM 678 C C . THR A 1 85 ? -19.395 -18.093 27.453 1.00 48.38 85 THR A C 1
ATOM 680 O O . THR A 1 85 ? -20.240 -17.887 28.320 1.00 48.38 85 THR A O 1
ATOM 683 N N . ASP A 1 86 ? -19.400 -19.211 26.721 1.00 48.59 86 ASP A N 1
ATOM 684 C CA . ASP A 1 86 ? -20.565 -20.108 26.628 1.00 48.59 86 ASP A CA 1
ATOM 685 C C . ASP A 1 86 ? -20.513 -21.362 27.518 1.00 48.59 86 ASP A C 1
ATOM 687 O O . ASP A 1 86 ? -21.398 -22.216 27.435 1.00 48.59 86 ASP A O 1
ATOM 691 N N . THR A 1 87 ? -19.549 -21.483 28.436 1.00 49.34 87 THR A N 1
ATOM 692 C CA . THR A 1 87 ? -19.555 -22.598 29.409 1.00 49.34 87 THR A CA 1
ATOM 693 C C . THR A 1 87 ? -20.724 -22.492 30.405 1.00 49.34 87 THR A C 1
ATOM 695 O O . THR A 1 87 ? -21.167 -23.505 30.936 1.00 49.34 87 THR A O 1
ATOM 698 N N . PHE A 1 88 ? -21.289 -21.297 30.621 1.00 45.56 88 PHE A N 1
ATOM 699 C CA . PHE A 1 88 ? -22.426 -21.096 31.535 1.00 45.56 88 PHE A CA 1
ATOM 700 C C . PHE A 1 88 ? -23.808 -21.329 30.897 1.00 45.56 88 PHE A C 1
ATOM 702 O O . PHE A 1 88 ? -24.763 -21.625 31.612 1.00 45.56 88 PHE A O 1
ATOM 709 N N . ILE A 1 89 ? -23.943 -21.244 29.568 1.00 52.62 89 ILE A N 1
ATOM 710 C CA . ILE A 1 89 ? -25.255 -21.335 28.896 1.00 52.62 89 ILE A CA 1
ATOM 711 C C . ILE A 1 89 ? -25.675 -22.794 28.653 1.00 52.62 89 ILE A C 1
ATOM 713 O O . ILE A 1 89 ? -26.868 -23.103 28.667 1.00 52.62 89 ILE A O 1
ATOM 717 N N . PHE A 1 90 ? -24.719 -23.718 28.508 1.00 47.31 90 PHE A N 1
ATOM 718 C CA . PHE A 1 90 ? -25.026 -25.138 28.286 1.00 47.31 90 PHE A CA 1
ATOM 719 C C . PHE A 1 90 ? -25.731 -25.808 29.477 1.00 47.31 90 PHE A C 1
ATOM 721 O O . PHE A 1 90 ? -26.551 -26.695 29.262 1.00 47.31 90 PHE A O 1
ATOM 728 N N . PHE A 1 91 ? -25.479 -25.356 30.711 1.00 46.91 91 PHE A N 1
ATOM 729 C CA . PHE A 1 91 ? -26.093 -25.937 31.914 1.00 46.91 91 PHE A CA 1
ATOM 730 C C . PHE A 1 91 ? -27.530 -25.442 32.167 1.00 46.91 91 PHE A C 1
ATOM 732 O O . PHE A 1 91 ? -28.303 -26.122 32.828 1.00 46.91 91 PHE A O 1
ATOM 739 N N . VAL A 1 92 ? -27.917 -24.278 31.627 1.00 50.75 92 VAL A N 1
ATOM 740 C CA . VAL A 1 92 ? -29.239 -23.662 31.881 1.00 50.75 92 VAL A CA 1
ATOM 741 C C . VAL A 1 92 ? -30.287 -24.061 30.831 1.00 50.75 92 VAL A C 1
ATOM 743 O O . VAL A 1 92 ? -31.482 -23.908 31.062 1.00 50.75 92 VAL A O 1
ATOM 746 N N . ARG A 1 93 ? -29.869 -24.588 29.670 1.00 33.19 93 ARG A N 1
ATOM 747 C CA . ARG A 1 93 ? -30.777 -24.892 28.545 1.00 33.19 93 ARG A CA 1
ATOM 748 C C . ARG A 1 93 ? -31.084 -26.384 28.346 1.00 33.19 93 ARG A C 1
ATOM 750 O O . ARG A 1 93 ? -31.945 -26.703 27.535 1.00 33.19 93 ARG A O 1
ATOM 757 N N . TRP A 1 94 ? -30.409 -27.268 29.080 1.00 36.72 94 TRP A N 1
ATOM 758 C CA . TRP A 1 94 ? -30.651 -28.719 29.108 1.00 36.72 94 TRP A CA 1
ATOM 759 C C . TRP A 1 94 ? -30.623 -29.242 30.555 1.00 36.72 94 TRP A C 1
ATOM 761 O O . TRP A 1 94 ? -29.832 -30.121 30.892 1.00 36.72 94 TRP A O 1
ATOM 771 N N . GLY A 1 95 ? -31.458 -28.641 31.405 1.00 41.56 95 GLY A N 1
ATOM 772 C CA . GLY A 1 95 ? -31.901 -29.202 32.684 1.00 41.56 95 GLY A CA 1
ATOM 773 C C . GLY A 1 95 ? -33.343 -29.669 32.568 1.00 41.56 95 GLY A C 1
ATOM 774 O O . GLY A 1 95 ? -34.086 -29.028 31.790 1.00 41.56 95 GLY A O 1
#

Foldseek 3Di:
DADFDAFPVRDTFRGDDPLAEGEAEAADPDDDVVLVVVQQVVCVRSVHFKYWYWHPNDPDRVVRIDIDGDDPPPVVVVVVVVVVPCPVVVVVPPD

Radius of gyration: 19.25 Å; chains: 1; bounding box: 42×48×50 Å

pLDDT: mean 77.91, std 19.36, range [33.19, 97.5]

Sequence (95 aa):
VYQEVKLDCGYRLDLLVEEAVIVEVKAVDRLMPIHQAQLLSYLKLSGCKVGLLINFNVKVLKDGIRRMVNDFPDTLRSLRALRQTDTFIFFVRWG